Protein AF-A0AAW0K5Y9-F1 (afdb_monomer)

Radius of gyration: 15.41 Å; Cα contacts (8 Å, |Δi|>4): 156; chains: 1; bounding box: 39×29×42 Å

Mean predicted aligned error: 9.23 Å

Solvent-accessible surface area (backbone atoms only — not comparable to full-atom values): 4732 Å² total; per-residue (Å²): 115,70,87,62,80,31,40,33,43,34,38,32,78,82,74,36,38,37,41,28,47,47,62,40,97,79,41,44,29,36,34,39,40,43,37,70,45,64,60,82,63,64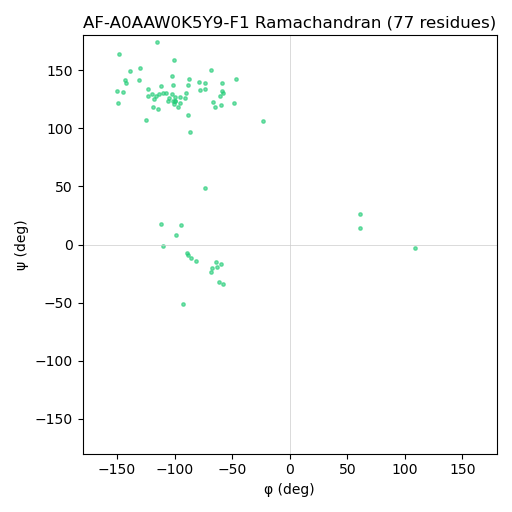,92,91,53,77,84,54,73,69,42,79,45,78,48,83,39,83,69,49,79,55,65,72,92,43,56,74,48,80,45,77,41,68,86,51,60,82,113

Structure (mmCIF, N/CA/C/O backbone):
data_AF-A0AAW0K5Y9-F1
#
_entry.id   AF-A0AAW0K5Y9-F1
#
loop_
_atom_site.group_PDB
_atom_site.id
_atom_site.type_symbol
_atom_site.label_atom_id
_atom_site.label_alt_id
_atom_site.label_comp_id
_atom_site.label_asym_id
_atom_site.label_entity_id
_atom_site.label_seq_id
_atom_site.pdbx_PDB_ins_code
_atom_site.Cartn_x
_atom_site.Cartn_y
_atom_site.Cartn_z
_atom_site.occupancy
_atom_site.B_iso_or_equiv
_atom_site.auth_seq_id
_atom_site.auth_comp_id
_atom_site.auth_asym_id
_atom_site.auth_atom_id
_atom_site.pdbx_PDB_model_num
ATOM 1 N N . SER A 1 1 ? 7.982 -2.019 -17.496 1.00 53.00 1 SER A N 1
ATOM 2 C CA . SER A 1 1 ? 7.199 -3.096 -16.865 1.00 53.00 1 SER A CA 1
ATOM 3 C C . SER A 1 1 ? 8.110 -3.763 -15.865 1.00 53.00 1 SER A C 1
ATOM 5 O O . SER A 1 1 ? 9.180 -4.193 -16.283 1.00 53.00 1 SER A O 1
ATOM 7 N N . VAL A 1 2 ? 7.769 -3.754 -14.577 1.00 52.88 2 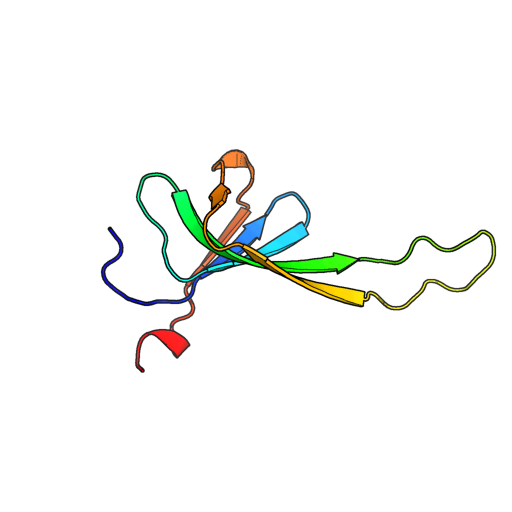VAL A N 1
ATOM 8 C CA . VAL A 1 2 ? 8.584 -4.409 -13.543 1.00 52.88 2 VAL A CA 1
ATOM 9 C C . VAL A 1 2 ? 8.676 -5.895 -13.903 1.00 52.88 2 VAL A C 1
ATOM 11 O O . VAL A 1 2 ? 7.653 -6.538 -14.123 1.00 52.88 2 VAL A O 1
ATOM 14 N N . LYS A 1 3 ? 9.902 -6.382 -14.120 1.00 57.06 3 LYS A N 1
ATOM 15 C CA . LYS A 1 3 ? 10.190 -7.729 -14.645 1.00 57.06 3 LYS A CA 1
ATOM 16 C C . LYS A 1 3 ? 10.236 -8.804 -13.553 1.00 57.06 3 LYS A C 1
ATOM 18 O O . LYS A 1 3 ? 10.218 -9.980 -13.890 1.00 57.06 3 LYS A O 1
ATOM 23 N N . ASN A 1 4 ? 10.251 -8.413 -12.278 1.00 63.69 4 ASN A N 1
ATOM 2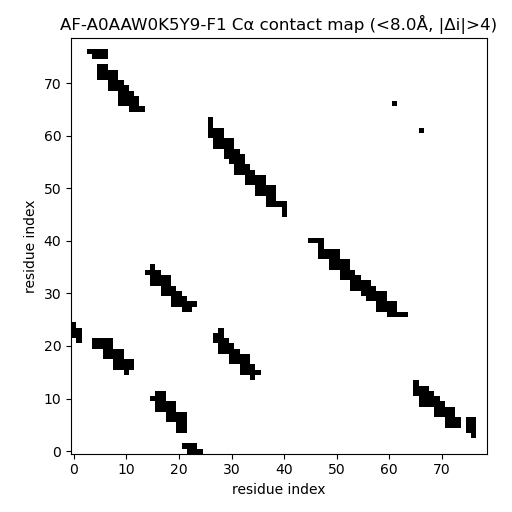4 C CA . ASN A 1 4 ? 10.306 -9.352 -11.162 1.00 63.69 4 ASN A CA 1
ATOM 25 C C . ASN A 1 4 ? 8.922 -9.523 -10.539 1.00 63.69 4 ASN A C 1
ATOM 27 O O . ASN A 1 4 ? 8.212 -8.541 -10.322 1.00 63.69 4 ASN A O 1
ATOM 31 N N . ASN A 1 5 ? 8.582 -10.771 -10.222 1.00 66.69 5 ASN A N 1
ATOM 32 C CA . ASN A 1 5 ? 7.342 -11.199 -9.573 1.00 66.69 5 ASN A CA 1
ATOM 33 C C . ASN A 1 5 ? 7.348 -10.827 -8.072 1.00 66.69 5 ASN A C 1
ATOM 35 O O . ASN A 1 5 ? 7.146 -11.659 -7.195 1.00 66.69 5 ASN A O 1
ATOM 39 N N . MET A 1 6 ? 7.694 -9.576 -7.765 1.00 73.75 6 MET A N 1
ATOM 40 C CA . MET A 1 6 ? 7.868 -9.089 -6.403 1.00 73.75 6 MET A CA 1
ATOM 41 C C . MET A 1 6 ? 6.556 -8.578 -5.833 1.00 73.75 6 MET A C 1
ATOM 43 O O . MET A 1 6 ? 5.829 -7.826 -6.484 1.00 73.75 6 MET A O 1
ATOM 47 N N . HIS A 1 7 ? 6.294 -8.930 -4.578 1.00 83.31 7 HIS A N 1
ATOM 48 C CA . HIS A 1 7 ? 5.148 -8.395 -3.866 1.00 83.31 7 HIS A CA 1
ATOM 49 C C . HIS A 1 7 ? 5.464 -6.981 -3.375 1.00 83.31 7 HIS A C 1
ATOM 51 O O . HIS A 1 7 ? 6.555 -6.687 -2.880 1.00 83.31 7 HIS A O 1
ATOM 57 N N . VAL A 1 8 ? 4.477 -6.107 -3.481 1.00 85.12 8 VAL A N 1
ATOM 58 C CA . VAL A 1 8 ? 4.528 -4.715 -3.063 1.00 85.12 8 VAL A CA 1
ATOM 59 C C . VAL A 1 8 ? 3.395 -4.483 -2.073 1.00 85.12 8 VAL A C 1
ATOM 61 O O . VAL A 1 8 ? 2.262 -4.907 -2.299 1.00 85.12 8 VAL A O 1
ATOM 64 N N . LEU A 1 9 ? 3.711 -3.814 -0.968 1.00 88.50 9 LEU A N 1
ATOM 65 C CA . LEU A 1 9 ? 2.745 -3.319 0.002 1.00 88.50 9 LEU A CA 1
ATOM 66 C C . LEU A 1 9 ? 2.559 -1.817 -0.206 1.00 88.50 9 LEU A C 1
ATOM 68 O O . LEU A 1 9 ? 3.529 -1.061 -0.240 1.00 88.50 9 LEU A O 1
ATOM 72 N N . ILE A 1 10 ? 1.310 -1.384 -0.313 1.00 88.31 10 ILE A N 1
ATOM 73 C CA . ILE A 1 10 ? 0.940 -0.001 -0.597 1.00 88.31 10 ILE A CA 1
ATOM 74 C C . ILE A 1 10 ? 0.038 0.497 0.515 1.00 88.31 10 ILE A C 1
ATOM 76 O O . ILE A 1 10 ? -0.967 -0.133 0.846 1.00 88.31 10 ILE A O 1
ATOM 80 N N . ASN A 1 11 ? 0.401 1.638 1.088 1.00 89.44 11 ASN A N 1
ATOM 81 C CA . ASN A 1 11 ? -0.425 2.336 2.058 1.00 89.44 11 ASN A CA 1
ATOM 82 C C . ASN A 1 11 ? -1.130 3.514 1.386 1.00 89.44 11 ASN A C 1
ATOM 84 O O . ASN A 1 11 ? -0.466 4.395 0.832 1.00 89.44 11 ASN A O 1
ATOM 88 N N . CYS A 1 12 ? -2.459 3.538 1.459 1.00 87.88 12 CYS A N 1
ATOM 89 C CA . CYS A 1 12 ? -3.280 4.578 0.852 1.00 87.88 12 CYS A CA 1
ATOM 90 C C . CYS A 1 12 ? -3.745 5.639 1.862 1.00 87.88 12 CYS A C 1
ATOM 92 O O . CYS A 1 12 ? -3.854 5.379 3.061 1.00 87.88 12 CYS A O 1
ATOM 94 N N . CYS A 1 13 ? -4.106 6.825 1.359 1.00 89.00 13 CYS A N 1
ATOM 95 C CA . CYS A 1 13 ? -4.611 7.966 2.142 1.00 89.00 13 CYS A CA 1
ATOM 96 C C . CYS A 1 13 ? -5.895 7.675 2.935 1.00 89.00 13 CYS A C 1
ATOM 98 O O . CYS A 1 13 ? -6.236 8.405 3.857 1.00 89.00 13 CYS A O 1
ATOM 100 N N . ASN A 1 14 ? -6.601 6.599 2.595 1.00 85.56 14 ASN A N 1
ATOM 101 C CA . ASN A 1 14 ? -7.821 6.143 3.260 1.00 85.56 14 ASN A CA 1
ATOM 102 C C . ASN A 1 14 ? -7.567 5.079 4.349 1.00 85.56 14 ASN A C 1
ATOM 104 O O . ASN A 1 14 ? -8.496 4.365 4.725 1.00 85.56 14 ASN A O 1
ATOM 108 N N . ASN A 1 15 ? -6.319 4.929 4.809 1.00 84.12 15 ASN A N 1
ATOM 109 C CA . ASN A 1 15 ? -5.879 3.935 5.796 1.00 84.12 15 ASN A CA 1
ATOM 110 C C . ASN A 1 15 ? -6.085 2.469 5.364 1.00 84.12 15 ASN A C 1
ATOM 112 O O . ASN A 1 15 ? -5.984 1.563 6.194 1.00 84.12 15 ASN A O 1
ATOM 116 N N . LYS A 1 16 ? -6.351 2.215 4.077 1.00 85.62 16 LYS A N 1
ATOM 117 C CA . LYS A 1 16 ? -6.379 0.862 3.514 1.00 85.62 16 LYS A CA 1
ATOM 118 C C . LYS A 1 16 ? -4.979 0.461 3.072 1.00 85.62 16 LYS A C 1
ATOM 120 O O . LYS A 1 16 ? -4.223 1.283 2.547 1.00 85.62 16 LYS A O 1
ATOM 125 N N . LYS A 1 17 ? -4.648 -0.812 3.279 1.00 88.19 17 LYS A N 1
ATOM 126 C CA . LYS A 1 17 ? -3.381 -1.399 2.851 1.00 88.19 17 LYS A CA 1
ATOM 127 C C . LYS A 1 17 ? -3.652 -2.368 1.712 1.00 88.19 17 LYS A C 1
ATOM 129 O O . LYS A 1 17 ? -4.535 -3.216 1.803 1.00 88.19 17 LYS A O 1
ATOM 134 N N . LEU A 1 18 ? -2.900 -2.227 0.632 1.00 87.94 18 LEU A N 1
ATOM 135 C CA . LEU A 1 18 ? -3.055 -3.040 -0.566 1.00 87.94 18 LEU A CA 1
ATOM 136 C C . LEU A 1 18 ? -1.777 -3.852 -0.764 1.00 87.94 18 LEU A C 1
ATOM 138 O O . LEU A 1 18 ? -0.680 -3.296 -0.742 1.00 87.94 18 LEU A O 1
ATOM 142 N N . LEU A 1 19 ? -1.914 -5.161 -0.931 1.00 86.88 19 LEU A N 1
ATOM 143 C CA . LEU A 1 19 ? -0.827 -6.067 -1.288 1.00 86.88 19 LEU A CA 1
ATOM 144 C C . LEU A 1 19 ? -0.990 -6.446 -2.756 1.00 86.88 19 LEU A C 1
ATOM 146 O O . LEU A 1 19 ? -2.055 -6.897 -3.152 1.00 86.88 19 LEU A O 1
ATOM 150 N N . GLY A 1 20 ? 0.034 -6.271 -3.585 1.00 83.19 20 GLY A N 1
ATOM 151 C CA . GLY A 1 20 ? -0.054 -6.595 -5.012 1.00 83.19 20 GLY A CA 1
ATOM 152 C C . GLY A 1 20 ? 1.263 -7.059 -5.604 1.00 83.19 20 GLY A C 1
ATOM 153 O O . GLY A 1 20 ? 2.311 -6.893 -4.992 1.00 83.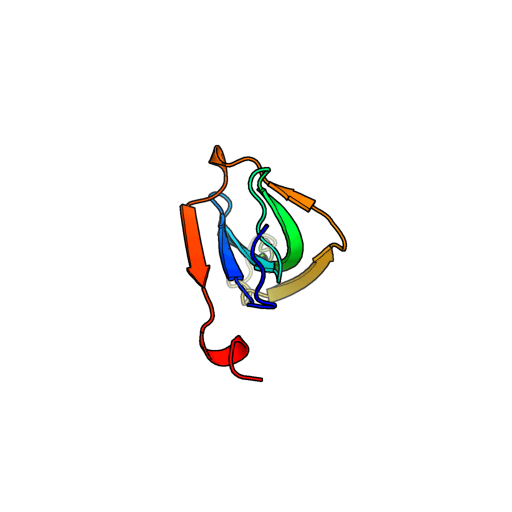19 20 GLY A O 1
ATOM 154 N N . TRP A 1 21 ? 1.225 -7.675 -6.786 1.00 70.25 21 TRP A N 1
ATOM 155 C CA . TRP A 1 21 ? 2.403 -8.334 -7.395 1.00 70.25 21 TRP A CA 1
ATOM 156 C C . TRP A 1 21 ? 2.958 -7.620 -8.623 1.00 70.25 21 TRP A C 1
ATOM 158 O O . TRP A 1 21 ? 3.914 -8.072 -9.248 1.00 70.25 21 TRP A O 1
ATOM 168 N N . ARG A 1 22 ? 2.326 -6.524 -9.035 1.00 65.88 22 ARG A N 1
ATOM 169 C CA . ARG A 1 22 ? 2.663 -5.870 -10.292 1.00 65.88 22 ARG A CA 1
ATOM 170 C C . ARG A 1 22 ? 2.403 -4.386 -10.177 1.00 65.88 22 ARG A C 1
ATOM 172 O O . ARG A 1 22 ? 1.279 -3.987 -9.907 1.00 65.88 22 ARG A O 1
ATOM 179 N N . PHE A 1 23 ? 3.447 -3.603 -10.397 1.00 65.38 23 PHE A N 1
ATOM 180 C CA . PHE A 1 23 ? 3.369 -2.161 -10.564 1.00 65.38 23 PHE A CA 1
ATOM 181 C C . PHE A 1 23 ? 3.869 -1.834 -11.970 1.00 65.38 23 PHE A C 1
ATOM 183 O O . PHE A 1 23 ? 4.956 -2.267 -12.367 1.00 65.38 23 PHE A O 1
ATOM 190 N N . ASP A 1 24 ? 3.070 -1.130 -12.764 1.00 69.25 24 ASP A N 1
ATOM 191 C CA . ASP A 1 24 ? 3.491 -0.624 -14.069 1.00 69.25 24 ASP A CA 1
ATOM 192 C C . ASP A 1 24 ? 3.513 0.911 -14.099 1.00 69.25 24 ASP A C 1
ATOM 194 O O . ASP A 1 24 ? 3.150 1.575 -13.133 1.00 69.25 24 ASP A O 1
ATOM 198 N N . ARG A 1 25 ? 3.989 1.489 -15.210 1.00 67.25 25 ARG A N 1
ATOM 199 C CA . ARG A 1 25 ? 4.106 2.953 -15.361 1.00 67.25 25 ARG A CA 1
ATOM 200 C C . ARG A 1 25 ? 2.754 3.678 -15.342 1.00 67.25 25 ARG A C 1
ATOM 202 O O . ARG A 1 25 ? 2.744 4.893 -15.205 1.00 67.25 25 ARG A O 1
ATOM 209 N N . HIS A 1 26 ? 1.651 2.953 -15.512 1.00 68.94 26 HIS A N 1
ATOM 210 C CA . HIS A 1 26 ? 0.289 3.477 -15.468 1.00 68.94 26 HIS A CA 1
ATOM 211 C C . HIS A 1 26 ? -0.376 3.229 -14.107 1.00 68.94 26 HIS A C 1
ATOM 213 O O . HIS A 1 26 ? -1.565 3.490 -13.960 1.00 68.94 26 HIS A O 1
ATOM 219 N N . CYS A 1 27 ? 0.385 2.749 -13.114 1.00 62.56 27 CYS A N 1
ATOM 220 C CA . CYS A 1 27 ? -0.107 2.394 -11.786 1.00 62.56 27 CYS A CA 1
ATOM 221 C C . CYS A 1 27 ? -1.173 1.282 -11.801 1.00 62.56 27 CYS A C 1
ATOM 223 O O . CYS A 1 27 ? -1.980 1.186 -10.874 1.00 62.56 27 CYS A O 1
ATOM 225 N N . ASN A 1 28 ? -1.171 0.412 -12.818 1.00 67.50 28 ASN A N 1
ATOM 226 C CA . ASN A 1 28 ? -2.068 -0.743 -12.853 1.00 67.50 28 ASN A CA 1
ATOM 227 C C . ASN A 1 28 ? -1.525 -1.828 -11.936 1.00 67.50 28 ASN A C 1
ATOM 229 O O . ASN A 1 28 ? -0.340 -2.174 -12.014 1.00 67.50 28 ASN A O 1
ATOM 233 N N . MET A 1 29 ? -2.395 -2.401 -11.108 1.00 70.75 29 MET A N 1
ATOM 234 C CA . MET A 1 29 ? -2.000 -3.425 -10.152 1.00 70.75 29 MET A CA 1
ATOM 235 C C . MET A 1 29 ? -3.025 -4.556 -10.061 1.00 70.75 29 MET A C 1
ATOM 237 O O . MET A 1 29 ? -4.230 -4.367 -10.232 1.00 70.75 29 MET A O 1
ATOM 241 N N . VAL A 1 30 ? -2.523 -5.753 -9.772 1.00 66.56 30 VAL A N 1
ATOM 242 C CA . VAL A 1 30 ? -3.320 -6.898 -9.311 1.00 66.56 30 VAL A CA 1
ATOM 243 C C . VAL A 1 30 ? -3.188 -6.909 -7.795 1.00 66.56 30 VAL A C 1
ATOM 245 O O . VAL A 1 30 ? -2.054 -6.979 -7.313 1.00 66.56 30 VAL A O 1
ATOM 248 N N . LEU A 1 31 ? -4.297 -6.760 -7.065 1.00 69.81 31 LEU A N 1
ATOM 249 C CA . LEU A 1 31 ? -4.265 -6.432 -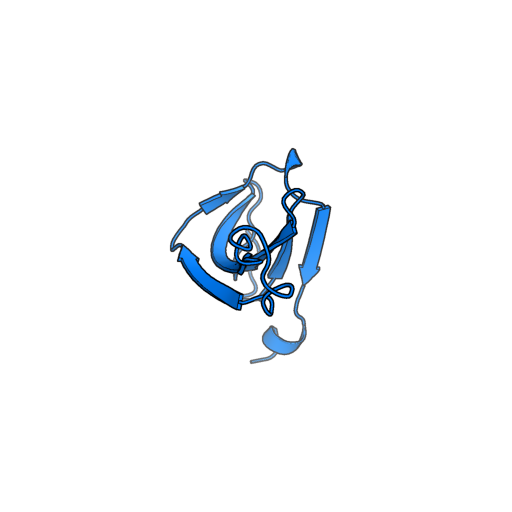5.639 1.00 69.81 31 LEU A CA 1
ATOM 250 C C . LEU A 1 31 ? -5.155 -7.350 -4.802 1.00 69.81 31 LEU A C 1
ATOM 252 O O . LEU A 1 31 ? -6.292 -7.665 -5.139 1.00 69.81 31 LEU A O 1
ATOM 256 N N . GLU A 1 32 ? -4.645 -7.682 -3.634 1.00 70.75 32 GLU A N 1
ATOM 257 C CA . GLU A 1 32 ? -5.405 -8.128 -2.487 1.00 70.75 32 GLU A CA 1
ATOM 258 C C . GLU A 1 32 ? -5.544 -6.939 -1.534 1.00 70.75 32 GLU A C 1
ATOM 260 O O . GLU A 1 32 ? -4.568 -6.302 -1.125 1.00 70.75 32 GLU A O 1
ATOM 265 N N . ASN A 1 33 ? -6.783 -6.565 -1.244 1.00 75.75 33 ASN A N 1
ATOM 266 C CA . ASN A 1 33 ? -7.098 -5.427 -0.407 1.00 75.75 33 ASN A CA 1
ATOM 267 C C . ASN A 1 33 ? -7.326 -5.904 1.031 1.00 75.75 33 ASN A C 1
ATOM 269 O O . ASN A 1 33 ? -8.240 -6.688 1.288 1.00 75.75 33 ASN A O 1
ATOM 273 N N . MET A 1 34 ? -6.529 -5.369 1.956 1.00 74.06 34 MET A N 1
ATOM 274 C CA . MET A 1 34 ? -6.638 -5.628 3.387 1.00 74.06 34 MET A CA 1
ATOM 275 C C . MET A 1 34 ? -7.041 -4.335 4.093 1.00 74.06 34 MET A C 1
ATOM 277 O O . MET A 1 34 ? -6.302 -3.342 4.104 1.00 74.06 34 MET A O 1
ATOM 281 N N . TRP A 1 35 ? -8.217 -4.323 4.711 1.00 77.69 35 TRP A N 1
ATOM 282 C CA . TRP A 1 35 ? -8.613 -3.209 5.566 1.00 77.69 35 TRP A CA 1
ATOM 283 C C . TRP A 1 35 ? -9.122 -3.690 6.909 1.00 77.69 35 TRP A C 1
ATOM 285 O O . TRP A 1 35 ? -9.683 -4.773 7.050 1.00 77.69 35 TRP A O 1
ATOM 295 N N . THR A 1 36 ? -8.955 -2.847 7.917 1.00 75.88 36 THR A N 1
ATOM 296 C CA . THR A 1 36 ? -9.536 -3.075 9.232 1.00 75.88 36 THR A CA 1
ATOM 297 C C . THR A 1 36 ? -10.804 -2.247 9.355 1.00 75.88 36 THR A C 1
ATOM 299 O O . THR A 1 36 ? -10.802 -1.031 9.169 1.00 75.88 36 THR A O 1
ATOM 302 N N . GLU A 1 37 ? -11.921 -2.906 9.641 1.00 73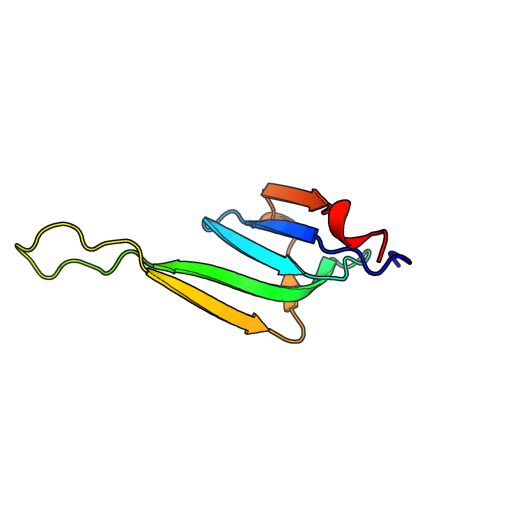.81 37 GLU A N 1
ATOM 303 C CA . GLU A 1 37 ? -13.143 -2.218 10.030 1.00 73.81 37 GLU A CA 1
ATOM 304 C C . GLU A 1 37 ? -13.225 -2.177 11.548 1.00 73.81 37 GLU A C 1
ATOM 306 O O . GLU A 1 37 ? -13.139 -3.199 12.231 1.00 73.81 37 GLU A O 1
ATOM 311 N N . VAL A 1 38 ? -13.415 -0.976 12.086 1.00 71.44 38 VAL A N 1
ATOM 312 C CA . VAL A 1 38 ? -13.839 -0.806 13.472 1.00 71.44 38 VAL A CA 1
ATOM 313 C C . VAL A 1 38 ? -15.366 -0.839 13.460 1.00 71.44 38 VAL A C 1
ATOM 315 O O . VAL A 1 38 ? -15.976 0.085 12.911 1.00 71.44 38 VAL A O 1
ATOM 318 N N . PRO A 1 39 ? -16.010 -1.876 14.027 1.00 73.88 39 PRO A N 1
ATOM 319 C CA . PRO A 1 39 ? -17.463 -1.945 14.043 1.00 73.88 39 PRO A CA 1
ATOM 320 C C . PRO A 1 39 ? -18.029 -0.710 14.749 1.00 73.88 39 PRO A C 1
ATOM 322 O O . PRO A 1 39 ? -17.589 -0.355 15.849 1.00 73.88 39 PRO A O 1
ATOM 325 N N . LYS A 1 40 ? -19.007 -0.041 14.125 1.00 67.81 40 LYS A N 1
ATOM 326 C CA . LYS A 1 40 ? -19.691 1.096 14.751 1.00 67.81 40 LYS A CA 1
ATOM 327 C C . LYS A 1 40 ? -20.445 0.583 15.978 1.00 67.81 40 LYS A C 1
ATOM 329 O O . LYS A 1 40 ? -21.325 -0.264 15.858 1.00 67.81 40 LYS A O 1
ATOM 334 N N . SER A 1 41 ? -20.081 1.081 17.160 1.00 62.50 41 SER A N 1
ATOM 335 C CA . SER A 1 41 ? -20.766 0.708 18.398 1.00 62.50 41 SER A CA 1
ATOM 336 C C . SER A 1 41 ? -22.199 1.238 18.368 1.00 62.50 41 SER A C 1
ATOM 338 O O . SER A 1 41 ? -22.421 2.443 18.238 1.00 62.50 41 SER A O 1
ATOM 340 N N . SER A 1 42 ? -23.178 0.344 18.503 1.00 63.25 42 SER A N 1
ATOM 341 C CA . SER A 1 42 ? -24.532 0.732 18.888 1.00 63.25 42 SER A CA 1
ATOM 342 C C . SER A 1 42 ? -24.466 1.389 20.271 1.00 63.25 42 SER A C 1
ATOM 344 O O . SER A 1 42 ? -23.893 0.802 21.194 1.00 63.25 42 SER A O 1
ATOM 346 N N . LYS A 1 43 ? -25.036 2.594 20.387 1.00 62.06 43 LYS A N 1
ATOM 347 C CA . LYS A 1 43 ? -25.117 3.452 21.585 1.00 62.06 43 LYS A CA 1
ATOM 348 C C . LYS A 1 43 ? -24.991 2.652 22.902 1.00 62.06 43 LYS A C 1
ATOM 350 O O . LYS A 1 43 ? -25.912 1.939 23.282 1.00 62.06 43 LYS A O 1
ATOM 355 N N . GLY A 1 44 ? -23.836 2.754 23.573 1.00 65.38 44 GLY A N 1
ATOM 356 C CA . GLY A 1 44 ? -23.632 2.252 24.943 1.00 65.38 44 GLY A CA 1
ATOM 357 C C . GLY A 1 44 ? -22.751 1.007 25.144 1.00 65.38 44 GLY A C 1
ATOM 358 O O . GLY A 1 44 ? -22.502 0.655 26.294 1.00 65.38 44 GLY A O 1
ATOM 359 N N . LYS A 1 45 ? -22.229 0.343 24.099 1.00 64.56 45 LYS A N 1
ATOM 360 C CA . LYS A 1 45 ? -21.328 -0.824 24.272 1.00 64.56 45 LYS A CA 1
ATOM 361 C C . LYS A 1 45 ? -19.844 -0.483 24.062 1.00 64.56 45 LYS A C 1
ATOM 363 O O . LYS A 1 45 ? -19.502 0.366 23.235 1.00 64.56 45 LYS A O 1
ATOM 368 N N . LYS A 1 46 ? -18.965 -1.151 24.832 1.00 65.50 46 LYS A N 1
ATOM 369 C CA . LYS A 1 46 ? -17.489 -1.035 24.767 1.00 65.50 46 LYS A CA 1
ATOM 370 C C . LYS A 1 46 ? -17.002 -1.110 23.312 1.00 65.50 46 LYS A C 1
ATOM 372 O O . LYS A 1 46 ? -17.552 -1.879 22.528 1.00 65.50 46 LYS A O 1
ATOM 377 N N . LYS A 1 47 ? -15.974 -0.317 22.967 1.00 64.81 47 LYS A N 1
ATOM 378 C CA . LYS A 1 47 ? -15.355 -0.309 21.628 1.00 64.81 47 LYS A CA 1
ATOM 379 C C . LYS A 1 47 ? -15.056 -1.750 21.193 1.00 64.81 47 LYS A C 1
ATOM 381 O O . LYS A 1 47 ? -14.359 -2.472 21.904 1.00 64.81 47 LYS A O 1
ATOM 386 N N . PHE A 1 48 ? -15.626 -2.166 20.063 1.00 68.12 48 PHE A N 1
ATOM 387 C CA . PHE A 1 48 ? -15.402 -3.499 19.510 1.00 68.12 48 PHE A CA 1
ATOM 388 C C . PHE A 1 48 ? -13.962 -3.634 19.014 1.00 68.12 48 PHE A C 1
ATOM 390 O O . PHE A 1 48 ? -13.344 -2.652 18.595 1.00 68.12 48 PHE A O 1
ATOM 397 N N . LYS A 1 49 ? -13.432 -4.861 19.070 1.00 79.38 49 LYS A N 1
ATOM 398 C CA . LYS A 1 49 ? -12.119 -5.172 18.501 1.00 79.38 49 LYS A CA 1
ATOM 399 C C . LYS A 1 49 ? -12.139 -4.855 16.997 1.00 79.38 49 LYS A C 1
ATOM 401 O O . LYS A 1 49 ? -13.150 -5.146 16.352 1.00 79.38 49 LYS A O 1
ATOM 406 N N . PRO A 1 50 ? -11.070 -4.258 16.444 1.00 77.56 50 PRO A N 1
ATOM 407 C CA . PRO A 1 50 ? -10.952 -4.085 15.004 1.00 77.56 50 PRO A CA 1
ATOM 408 C C . PRO A 1 50 ? -11.002 -5.460 14.333 1.00 77.56 50 PRO A C 1
ATOM 410 O O . PRO A 1 50 ? -10.335 -6.394 14.780 1.00 77.56 50 PRO A O 1
ATOM 413 N N . VAL A 1 51 ? -11.827 -5.582 13.297 1.00 81.06 51 VAL A N 1
ATOM 414 C CA . VAL A 1 51 ? -11.969 -6.808 12.510 1.00 81.06 51 VAL A CA 1
ATOM 415 C C . VAL A 1 51 ? -11.271 -6.582 11.179 1.00 81.06 51 VAL A C 1
ATOM 417 O O . VAL A 1 51 ? -11.586 -5.627 10.465 1.00 81.06 51 VAL A O 1
ATOM 420 N N . ASN A 1 52 ? -10.314 -7.447 10.849 1.00 82.19 52 ASN A N 1
ATOM 421 C CA . ASN A 1 52 ? -9.687 -7.437 9.533 1.00 82.19 52 ASN A CA 1
ATOM 422 C C . ASN A 1 52 ? -10.667 -8.012 8.509 1.00 82.19 52 ASN A C 1
ATOM 424 O O . ASN A 1 52 ? -11.292 -9.045 8.755 1.00 82.19 52 ASN A O 1
ATOM 428 N N . LYS A 1 53 ? -10.798 -7.333 7.372 1.00 81.81 53 LYS A N 1
ATOM 429 C CA . LYS A 1 53 ? -11.490 -7.830 6.193 1.00 81.81 53 LYS A CA 1
ATOM 430 C C . LYS A 1 53 ? -10.513 -7.880 5.035 1.00 81.81 53 LYS A C 1
ATOM 432 O O . LYS A 1 53 ? -9.886 -6.871 4.700 1.00 81.81 53 LYS A O 1
ATOM 437 N N . ASP A 1 54 ? -10.488 -9.041 4.406 1.00 82.12 54 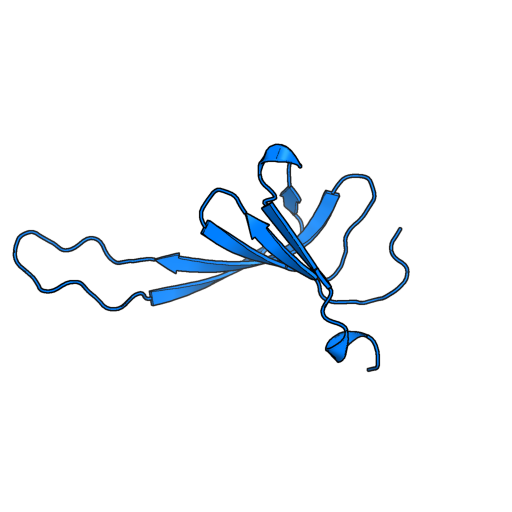ASP A N 1
ATOM 438 C CA . ASP A 1 54 ? -9.661 -9.313 3.246 1.00 82.12 54 ASP A CA 1
ATOM 439 C C . ASP A 1 54 ? -10.573 -9.488 2.030 1.00 82.12 54 ASP A C 1
ATOM 441 O O . ASP A 1 54 ? -11.645 -10.095 2.111 1.00 82.12 54 ASP A O 1
ATOM 445 N N . GLY A 1 55 ? -10.185 -8.890 0.907 1.00 81.88 55 GLY A N 1
ATOM 446 C CA . GLY A 1 55 ? -10.919 -8.975 -0.349 1.00 81.88 55 GLY A CA 1
ATOM 447 C C . GLY A 1 55 ? -9.965 -9.008 -1.532 1.00 81.88 55 GLY A C 1
ATOM 448 O O . GLY A 1 55 ? -9.065 -8.176 -1.634 1.00 81.88 55 GLY A O 1
ATOM 449 N N . TYR A 1 56 ? -10.174 -9.954 -2.444 1.00 81.75 56 TYR A N 1
ATOM 450 C CA . TYR A 1 56 ? -9.351 -10.092 -3.641 1.00 81.75 56 TYR A CA 1
ATOM 451 C C . TYR A 1 56 ? -9.920 -9.272 -4.803 1.00 81.75 56 TYR A C 1
ATOM 453 O O . TYR A 1 56 ? -11.105 -9.376 -5.123 1.00 81.75 56 TYR A O 1
ATOM 461 N N . ILE A 1 57 ? -9.072 -8.470 -5.452 1.00 80.81 57 ILE A N 1
ATOM 462 C CA . ILE A 1 57 ? -9.430 -7.663 -6.620 1.00 80.81 57 ILE A CA 1
ATOM 463 C C . ILE A 1 57 ? -8.462 -7.997 -7.758 1.00 80.81 57 ILE A C 1
ATOM 465 O O . ILE A 1 57 ? -7.304 -7.580 -7.779 1.00 80.81 57 ILE A O 1
ATOM 469 N N . SER A 1 58 ? -8.953 -8.727 -8.760 1.00 77.81 58 SER A N 1
ATOM 470 C CA . SER A 1 58 ? -8.101 -9.267 -9.827 1.00 77.81 58 SER A CA 1
ATOM 471 C C . SER A 1 58 ? -7.372 -8.197 -10.646 1.00 77.81 58 SER A C 1
ATOM 473 O O . SER A 1 58 ? -6.263 -8.446 -11.106 1.00 77.81 58 SER A O 1
ATOM 475 N N . LYS A 1 59 ? -7.967 -7.015 -10.845 1.00 76.94 59 LYS A N 1
ATOM 476 C CA . LYS A 1 59 ? -7.329 -5.850 -11.480 1.00 76.94 59 LYS A CA 1
ATOM 477 C C . LYS A 1 59 ? -7.915 -4.567 -10.912 1.00 76.94 59 LYS A C 1
ATOM 479 O O . LYS A 1 59 ? -9.133 -4.419 -10.866 1.00 76.94 59 LYS A O 1
ATOM 484 N N . MET A 1 60 ? -7.054 -3.630 -10.537 1.00 80.12 60 MET A N 1
ATOM 485 C CA . MET A 1 60 ? -7.453 -2.317 -10.049 1.00 80.12 60 MET A CA 1
ATOM 486 C C . MET A 1 60 ? -6.479 -1.252 -10.550 1.00 80.12 60 MET A C 1
ATOM 488 O O . MET A 1 60 ? -5.267 -1.464 -10.608 1.00 80.12 60 MET A 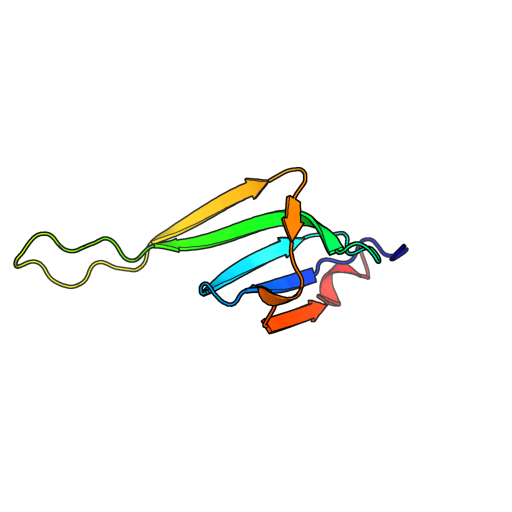O 1
ATOM 492 N N . PHE A 1 61 ? -7.033 -0.096 -10.895 1.00 78.19 61 PHE A N 1
ATOM 493 C CA . PHE A 1 61 ? -6.277 1.107 -11.211 1.00 78.19 61 PHE A CA 1
ATOM 494 C C . PHE A 1 61 ? -6.286 2.005 -9.975 1.00 78.19 61 PHE A C 1
ATOM 496 O O . PHE A 1 61 ? -7.351 2.289 -9.423 1.00 78.19 61 PHE A O 1
ATOM 503 N N . LEU A 1 62 ? -5.107 2.431 -9.527 1.00 79.50 62 LEU A N 1
ATOM 504 C CA . LEU A 1 62 ? -4.957 3.398 -8.441 1.00 79.50 62 LEU A CA 1
ATOM 505 C C . LEU A 1 62 ? -4.507 4.736 -9.012 1.00 79.50 62 LEU A C 1
ATOM 507 O O . LEU A 1 62 ? -3.525 4.798 -9.750 1.00 79.50 62 LEU A O 1
ATOM 511 N N . CYS A 1 63 ? -5.195 5.811 -8.629 1.00 82.06 63 CYS A N 1
ATOM 512 C CA . CYS A 1 63 ? -4.698 7.160 -8.876 1.00 82.06 63 CYS A CA 1
ATOM 513 C C . CYS A 1 63 ? -3.536 7.466 -7.917 1.00 82.06 63 CYS A C 1
ATOM 515 O O . CYS A 1 63 ? -3.607 7.125 -6.732 1.00 82.06 63 CYS A O 1
ATOM 517 N N . GLY A 1 64 ? -2.483 8.120 -8.416 1.00 78.44 64 GLY A N 1
ATOM 518 C CA . GLY A 1 64 ? -1.268 8.420 -7.649 1.00 78.44 64 GLY A CA 1
ATOM 519 C C . GLY A 1 64 ? -1.524 9.236 -6.379 1.00 78.44 64 GLY A C 1
ATOM 520 O O . GLY A 1 64 ? -0.908 8.964 -5.354 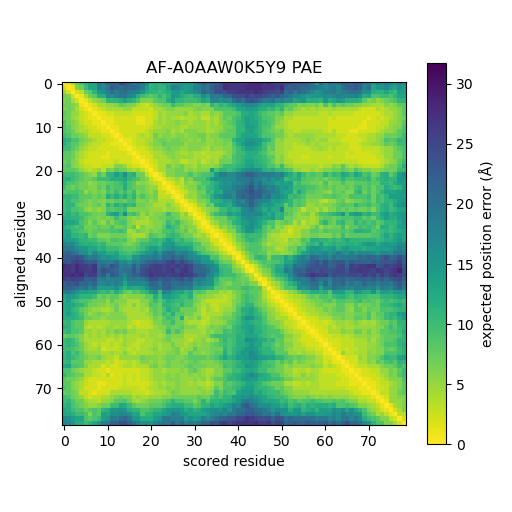1.00 78.44 64 GLY A O 1
ATOM 521 N N . ASP A 1 65 ? -2.509 10.138 -6.402 1.00 85.62 65 ASP A N 1
ATOM 522 C CA . ASP A 1 65 ? -2.859 11.018 -5.271 1.00 85.62 65 ASP A CA 1
ATOM 523 C C . ASP A 1 65 ? -3.337 10.253 -4.026 1.00 85.62 65 ASP A C 1
ATOM 525 O O . ASP A 1 65 ? -3.362 10.775 -2.912 1.00 85.62 65 ASP A O 1
ATOM 529 N N . SER A 1 66 ? -3.750 8.995 -4.207 1.00 83.81 66 SER A N 1
ATOM 530 C CA . SER A 1 66 ? -4.229 8.137 -3.123 1.00 83.81 66 SER A CA 1
ATOM 531 C C . SER A 1 66 ? -3.120 7.331 -2.446 1.00 83.81 66 SER A C 1
ATOM 533 O O . SER A 1 66 ? -3.404 6.654 -1.457 1.00 83.81 66 SER A O 1
ATOM 535 N N . VAL A 1 67 ? -1.889 7.342 -2.967 1.00 85.06 67 VAL A N 1
ATOM 536 C CA . VAL A 1 67 ? -0.771 6.521 -2.485 1.00 85.06 67 VAL A CA 1
ATOM 537 C C . VAL A 1 67 ? 0.142 7.351 -1.585 1.00 85.06 67 VAL A C 1
ATOM 539 O O . VAL A 1 67 ? 0.684 8.362 -2.012 1.00 85.06 67 VAL A O 1
ATOM 542 N N . ILE A 1 68 ? 0.354 6.895 -0.348 1.00 89.38 68 ILE A N 1
ATOM 543 C CA . ILE A 1 68 ? 1.287 7.537 0.593 1.00 89.38 68 ILE A CA 1
ATOM 544 C C . ILE A 1 68 ? 2.671 6.896 0.493 1.00 89.38 68 ILE A C 1
ATOM 546 O O . ILE A 1 68 ? 3.681 7.584 0.393 1.00 89.38 68 ILE A O 1
ATOM 550 N N . LEU A 1 69 ? 2.723 5.564 0.577 1.00 87.44 69 LEU A N 1
ATOM 551 C CA . LEU A 1 69 ? 3.971 4.811 0.654 1.00 87.44 69 LEU A CA 1
ATOM 552 C C . LEU A 1 69 ? 3.859 3.513 -0.137 1.00 87.44 69 LEU A C 1
ATOM 554 O O . LEU A 1 69 ? 2.852 2.807 -0.046 1.00 87.44 69 LEU A O 1
ATOM 558 N N . VAL A 1 70 ? 4.934 3.186 -0.848 1.00 86.31 70 VAL A N 1
ATOM 559 C CA . VAL A 1 70 ? 5.113 1.929 -1.571 1.00 86.31 70 VAL A CA 1
ATOM 560 C C . VAL A 1 70 ? 6.331 1.214 -0.994 1.00 86.31 70 VAL A C 1
ATOM 562 O O . VAL A 1 70 ? 7.444 1.733 -1.052 1.00 86.31 70 VAL A O 1
ATOM 565 N N . LEU A 1 71 ? 6.125 0.025 -0.432 1.00 87.00 71 LEU A N 1
ATOM 566 C CA . LEU A 1 71 ? 7.168 -0.820 0.142 1.00 87.00 71 LEU A CA 1
ATOM 567 C C . LEU A 1 71 ? 7.325 -2.094 -0.685 1.00 87.00 71 LEU A C 1
ATOM 569 O O . LEU A 1 71 ? 6.361 -2.814 -0.932 1.00 87.00 71 LEU A O 1
ATOM 573 N N . TRP A 1 72 ? 8.559 -2.402 -1.067 1.00 85.19 72 TRP A N 1
ATOM 574 C CA . TRP A 1 72 ? 8.887 -3.608 -1.819 1.00 85.19 72 TRP A CA 1
ATOM 575 C C . TRP A 1 72 ? 9.232 -4.743 -0.857 1.00 85.19 72 TRP A C 1
ATOM 577 O O . TRP A 1 72 ? 10.109 -4.596 -0.006 1.00 85.19 72 TRP A O 1
ATOM 587 N N . ASN A 1 73 ? 8.562 -5.887 -0.995 1.00 82.44 73 ASN A N 1
ATOM 588 C CA . ASN A 1 73 ? 8.861 -7.062 -0.190 1.00 82.44 73 ASN A CA 1
ATOM 589 C C . ASN A 1 73 ? 9.977 -7.893 -0.841 1.00 82.44 73 ASN A C 1
ATOM 591 O O . ASN A 1 73 ? 9.739 -8.738 -1.709 1.00 82.44 73 ASN A O 1
ATOM 595 N N . LEU A 1 74 ? 11.208 -7.675 -0.379 1.00 76.12 74 LEU A N 1
ATOM 596 C CA . LEU A 1 74 ? 12.394 -8.387 -0.863 1.00 76.12 74 LEU A CA 1
ATOM 597 C C . LEU A 1 74 ? 12.400 -9.879 -0.491 1.00 76.12 74 LEU A C 1
ATOM 599 O O . LEU A 1 74 ? 13.045 -10.665 -1.176 1.00 76.12 74 LEU A O 1
ATOM 603 N N . LEU A 1 75 ? 11.635 -10.298 0.524 1.00 73.56 75 LEU A N 1
ATOM 604 C CA . LEU A 1 75 ? 11.563 -11.706 0.942 1.00 73.56 75 LEU A CA 1
ATOM 605 C C . LEU A 1 75 ? 10.863 -12.591 -0.098 1.00 73.56 75 LEU A C 1
ATOM 607 O O . LEU A 1 75 ? 11.092 -13.796 -0.144 1.00 73.56 75 LEU A O 1
ATOM 611 N N . THR A 1 76 ? 10.015 -11.997 -0.940 1.00 60.47 76 THR A N 1
ATOM 612 C CA . THR A 1 76 ? 9.334 -12.699 -2.043 1.00 60.47 76 THR A CA 1
ATOM 613 C C . THR A 1 76 ? 10.136 -12.723 -3.342 1.00 60.47 76 THR A C 1
ATOM 615 O O . THR A 1 76 ? 9.761 -13.428 -4.265 1.00 60.47 76 THR A O 1
ATOM 618 N N . ALA A 1 77 ? 11.243 -11.979 -3.425 1.00 56.09 77 ALA A N 1
ATOM 619 C CA . ALA A 1 77 ? 12.009 -11.816 -4.661 1.00 56.09 77 ALA A CA 1
ATOM 620 C C . ALA A 1 77 ? 12.977 -12.974 -4.968 1.00 56.09 77 ALA A C 1
ATOM 622 O O . ALA A 1 77 ? 13.497 -13.040 -6.077 1.00 56.09 77 ALA A O 1
ATOM 623 N N . GLY A 1 78 ? 13.253 -13.838 -3.985 1.00 54.53 78 GLY A N 1
ATOM 624 C CA . GLY A 1 78 ? 14.228 -14.931 -4.080 1.00 54.53 78 GLY A CA 1
ATOM 625 C C . GLY A 1 78 ? 13.623 -16.337 -4.074 1.00 54.53 78 GLY A C 1
ATOM 626 O O . GLY A 1 78 ? 14.344 -17.283 -3.768 1.00 54.53 78 GLY A O 1
ATOM 627 N N . LYS A 1 79 ? 12.319 -16.472 -4.340 1.00 49.25 79 LYS A N 1
ATOM 628 C CA . LYS A 1 79 ? 11.647 -17.765 -4.535 1.00 49.25 79 LYS A CA 1
ATOM 629 C C . LYS A 1 79 ? 11.255 -17.950 -5.990 1.00 49.25 79 LYS A C 1
ATOM 631 O O . LYS A 1 79 ? 10.847 -16.942 -6.607 1.00 49.25 79 LYS A O 1
#

Sequence (79 aa):
SVKNNMHVLINCCNNKKLLGWRFDRHCNMVLENMWTEVPKSSKGKKKFKPVNKDGYISKMFLCGDSVILVLWNLLTAGK

Foldseek 3Di:
DPPFQWWKWWQWPVRKIWIFRDQDPQRKTFTKIKDWDFPDDDPPDDGDDTDIDIDGDRIDGDDPNGTDDMDIDPVVRPD

pLDDT: mean 75.01, std 10.26, range [49.25, 89.44]

Secondary structure (DSSP, 8-state):
---S--EEEEEETTS-EEEES---TT-EEEEEEEEEE-PPPPTTSPPPPPEEEEEEEEEEE--GGGEEEEEEEGGGTT-

Organism: Myodes glareolus (NCBI:txid447135)

Nearest PDB structures (foldseek):
  8xi2-assembly1_d  TM=8.647E-01  e=1.460E-07  Chlamydomonas reinhardtii
  4wzj-assembly6_RR  TM=7.959E-01  e=3.666E-07  Homo sapiens
  8r0a-assembly1_42  TM=8.095E-01  e=9.722E-07  Homo sapiens
  8t1l-assembly1_K  TM=3.020E-01  e=5.503E+00  Mus musculus

InterPro domains:
  IPR001163 Sm domain, eukaryotic/archaea-type [PF01423] (5-70)
  IPR010920 LSM domain superfamily [SSF50182] (3-72)
  IPR027248 Small nuclear ribonucleoprotein Sm D2 [PTHR12777] (1-73)